Protein AF-A0A7Z9K231-F1 (afdb_monomer_lite)

pLDDT: mean 90.15, std 7.27, range [63.12, 96.19]

Radius of gyration: 15.06 Å; chains: 1; bounding box: 32×28×38 Å

Secondary structure (DSSP, 8-state):
-----PPPTT---PPP-S-----GGGGGG--SSS--IIIIIHHHHHHTT--------S----TTSHHHHHHHHHHH-

Sequence (77 aa):
MLNFYEKAIGRGGIINAGAYWVDRDI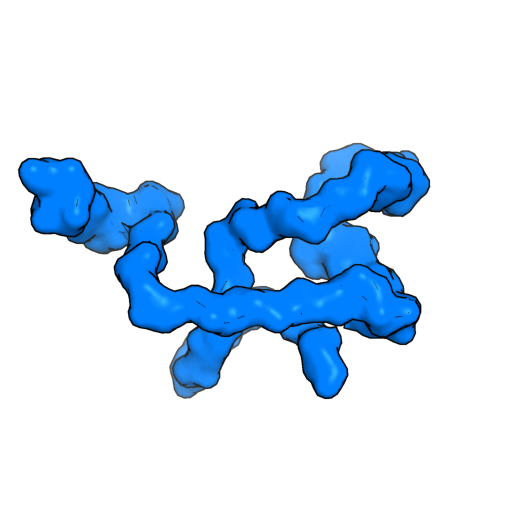VKEITDHPCSLEKDIFPTLTKRRLIRGFVYSGKFIDIGVPEDLVRAQKVLG

Foldseek 3Di:
DDAADDDDPPDDDQDDQVDDDDDPCLVVQPPDPPDDCRPRPVRVCVVVVNDDDDDDPDDGADCVDVVSVVVCVVVVD

Structure (mmCIF, N/CA/C/O backbone):
data_AF-A0A7Z9K231-F1
#
_entry.id   AF-A0A7Z9K231-F1
#
loop_
_atom_site.group_PDB
_atom_site.id
_atom_site.type_symbol
_atom_site.label_atom_id
_atom_site.label_alt_id
_atom_site.label_comp_id
_atom_site.label_asym_id
_atom_site.label_entity_id
_atom_site.label_seq_id
_atom_site.pdbx_PDB_ins_code
_atom_site.Cartn_x
_atom_site.Cartn_y
_atom_site.Cartn_z
_atom_site.occupancy
_atom_site.B_iso_or_equiv
_atom_site.auth_seq_id
_atom_site.auth_comp_id
_atom_site.auth_asym_id
_atom_site.auth_atom_id
_atom_site.pdbx_PDB_model_num
ATOM 1 N N . MET A 1 1 ? -4.904 -16.402 6.655 1.00 65.88 1 MET A N 1
ATOM 2 C CA . MET A 1 1 ? -5.278 -15.002 6.957 1.00 65.88 1 MET A CA 1
ATOM 3 C C . MET A 1 1 ? -4.273 -14.119 6.240 1.00 65.88 1 MET A C 1
ATOM 5 O O . MET A 1 1 ? -3.095 -14.446 6.314 1.00 65.88 1 MET A O 1
ATOM 9 N N . LEU A 1 2 ? -4.713 -13.110 5.479 1.00 81.06 2 LEU A N 1
ATOM 10 C CA . LEU A 1 2 ? -3.784 -12.143 4.876 1.00 81.06 2 LEU A CA 1
ATOM 11 C C . LEU A 1 2 ? -3.126 -11.348 6.005 1.00 81.06 2 LEU A C 1
ATOM 13 O O . LEU A 1 2 ? -3.799 -11.110 6.993 1.00 81.06 2 LEU A O 1
ATOM 17 N N . ASN A 1 3 ? -1.858 -10.974 5.871 1.00 84.25 3 ASN A N 1
ATOM 18 C CA . ASN A 1 3 ? -1.159 -10.057 6.768 1.00 84.25 3 ASN A CA 1
ATOM 19 C C . ASN A 1 3 ? -0.162 -9.245 5.937 1.00 84.25 3 ASN A C 1
ATOM 21 O O . ASN A 1 3 ? 0.355 -9.746 4.937 1.00 84.25 3 ASN A O 1
ATOM 25 N N . PHE A 1 4 ? 0.110 -8.018 6.370 1.00 86.19 4 PHE A N 1
ATOM 26 C CA . PHE A 1 4 ? 1.116 -7.150 5.768 1.00 86.19 4 PHE A CA 1
ATOM 27 C C . PHE A 1 4 ? 2.366 -7.151 6.641 1.00 86.19 4 PHE A C 1
ATOM 29 O O . PHE A 1 4 ? 2.275 -7.126 7.869 1.00 86.19 4 PHE A O 1
ATOM 36 N N . TYR A 1 5 ? 3.524 -7.198 5.995 1.00 83.44 5 TYR A N 1
ATOM 37 C CA . TYR A 1 5 ? 4.827 -7.194 6.643 1.00 83.44 5 TYR A CA 1
ATOM 38 C C . TYR A 1 5 ? 5.751 -6.254 5.877 1.00 83.44 5 TYR A C 1
ATOM 40 O O . TYR A 1 5 ? 5.619 -6.107 4.661 1.00 83.44 5 TYR A O 1
ATOM 48 N N . GLU A 1 6 ? 6.697 -5.650 6.591 1.00 81.38 6 GLU A N 1
ATOM 49 C CA . GLU A 1 6 ? 7.812 -4.942 5.965 1.00 81.38 6 GLU A CA 1
ATOM 50 C C . GLU A 1 6 ? 8.639 -5.893 5.092 1.00 81.38 6 GLU A C 1
ATOM 52 O O . GLU A 1 6 ? 8.643 -7.116 5.284 1.00 81.38 6 GLU A O 1
ATOM 57 N N . LYS A 1 7 ? 9.345 -5.318 4.117 1.00 79.12 7 LYS A N 1
ATOM 58 C CA . LYS A 1 7 ? 10.139 -6.081 3.151 1.00 79.12 7 LYS A CA 1
ATOM 59 C C . LYS A 1 7 ? 11.170 -6.952 3.883 1.00 79.12 7 LYS A C 1
ATOM 61 O O . LYS A 1 7 ? 12.077 -6.442 4.534 1.00 79.12 7 LYS A O 1
ATOM 66 N N . ALA A 1 8 ? 11.049 -8.274 3.754 1.00 74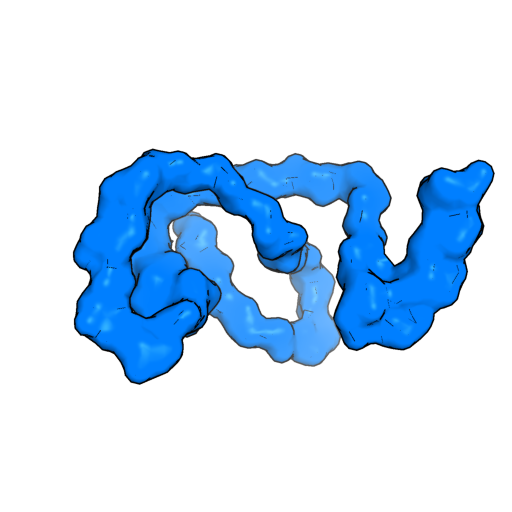.25 8 ALA A N 1
ATOM 67 C CA . ALA A 1 8 ? 11.985 -9.233 4.337 1.00 74.25 8 ALA A CA 1
ATOM 68 C C . ALA A 1 8 ? 13.026 -9.680 3.299 1.00 74.25 8 ALA A C 1
ATOM 70 O O . ALA A 1 8 ? 12.684 -10.030 2.169 1.00 74.25 8 ALA A O 1
ATOM 71 N N . ILE A 1 9 ? 14.302 -9.698 3.684 1.00 73.81 9 ILE A N 1
ATOM 72 C CA . ILE A 1 9 ? 15.394 -10.158 2.817 1.00 73.81 9 ILE A CA 1
ATOM 73 C C . ILE A 1 9 ? 15.392 -11.695 2.770 1.00 73.81 9 ILE A C 1
ATOM 75 O O . ILE A 1 9 ? 15.300 -12.356 3.802 1.00 73.81 9 ILE A O 1
ATOM 79 N N . GLY A 1 10 ? 15.516 -12.272 1.570 1.00 67.75 10 GLY A N 1
ATOM 80 C CA . GLY A 1 10 ? 15.795 -13.703 1.388 1.00 67.75 10 GLY A CA 1
ATOM 81 C C . GLY A 1 10 ? 14.589 -14.649 1.427 1.00 67.75 10 GLY A C 1
ATOM 82 O O . GLY A 1 10 ? 14.781 -15.862 1.401 1.00 67.75 10 GLY A O 1
ATOM 83 N N . ARG A 1 11 ? 13.350 -14.142 1.457 1.00 63.12 11 ARG A N 1
ATOM 84 C CA . ARG A 1 11 ? 12.140 -14.965 1.291 1.00 63.12 11 ARG A CA 1
ATOM 85 C C . ARG A 1 11 ? 11.373 -14.541 0.043 1.00 63.12 11 ARG A C 1
ATOM 87 O O . ARG A 1 11 ? 11.002 -13.380 -0.088 1.00 63.12 11 ARG A O 1
ATOM 94 N N . GLY A 1 12 ? 11.126 -15.490 -0.860 1.00 76.00 12 GLY A N 1
ATOM 95 C CA . GLY A 1 12 ? 10.144 -15.310 -1.929 1.00 76.00 12 GLY A CA 1
ATOM 96 C C . GLY A 1 12 ? 8.737 -15.173 -1.341 1.00 76.00 12 GLY A C 1
ATOM 97 O O . GLY A 1 12 ? 8.448 -15.722 -0.276 1.00 76.00 12 GLY A O 1
ATOM 98 N N . GLY A 1 13 ? 7.860 -14.431 -2.011 1.00 85.25 13 GLY A N 1
ATOM 99 C CA . GLY A 1 13 ? 6.503 -14.209 -1.529 1.00 85.25 13 GLY A CA 1
ATOM 100 C C . GLY A 1 13 ? 5.680 -13.325 -2.454 1.00 85.25 13 GLY A C 1
ATOM 101 O O . GLY A 1 13 ? 6.189 -12.763 -3.422 1.00 85.25 13 GLY A O 1
ATOM 102 N N . ILE A 1 14 ? 4.391 -13.215 -2.135 1.00 89.38 14 ILE A N 1
ATOM 103 C CA . ILE A 1 14 ? 3.494 -12.259 -2.782 1.00 89.38 14 ILE A CA 1
ATOM 104 C C . ILE A 1 14 ? 3.860 -10.872 -2.257 1.00 89.38 14 ILE A C 1
ATOM 106 O O . ILE A 1 14 ? 3.916 -10.664 -1.045 1.00 89.38 14 ILE A O 1
ATOM 110 N N . ILE A 1 15 ? 4.108 -9.939 -3.167 1.00 90.31 15 ILE A N 1
ATOM 111 C CA . ILE A 1 15 ? 4.376 -8.544 -2.828 1.00 90.31 15 ILE A CA 1
ATOM 112 C C . ILE A 1 15 ? 3.092 -7.718 -2.891 1.00 90.31 15 ILE A C 1
ATOM 114 O O . ILE A 1 15 ? 2.171 -8.026 -3.649 1.00 90.31 15 ILE A O 1
ATOM 118 N N . ASN A 1 16 ? 3.037 -6.656 -2.093 1.00 92.19 16 ASN A N 1
ATOM 119 C CA . ASN A 1 16 ? 1.984 -5.661 -2.209 1.00 92.19 16 ASN A CA 1
ATOM 120 C C . ASN A 1 16 ? 2.240 -4.802 -3.457 1.00 92.19 16 ASN A C 1
ATOM 122 O O . ASN A 1 16 ? 3.277 -4.154 -3.551 1.00 92.19 16 ASN A O 1
ATOM 126 N N . ALA A 1 17 ? 1.299 -4.805 -4.400 1.00 93.00 17 ALA A N 1
ATOM 127 C CA . ALA A 1 17 ? 1.430 -4.081 -5.661 1.00 93.00 17 ALA A CA 1
ATOM 128 C C . ALA A 1 17 ? 1.067 -2.586 -5.565 1.00 93.00 17 ALA A C 1
ATOM 130 O O . ALA A 1 17 ? 1.186 -1.877 -6.559 1.00 93.00 17 ALA A O 1
ATOM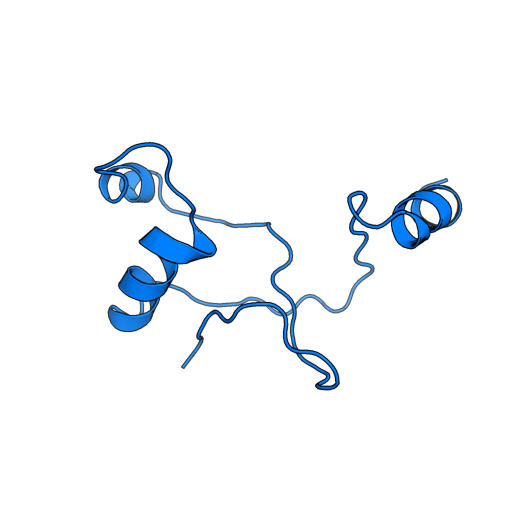 131 N N . GLY A 1 18 ? 0.576 -2.112 -4.413 1.00 93.00 18 GLY A N 1
ATOM 132 C CA . GLY A 1 18 ? 0.178 -0.711 -4.232 1.00 93.00 18 GLY A CA 1
ATOM 133 C C . GLY A 1 18 ? -1.125 -0.318 -4.943 1.00 93.00 18 GLY A C 1
ATOM 134 O O . GLY A 1 18 ? -1.440 0.865 -5.028 1.00 93.00 18 GLY A O 1
ATOM 135 N N . ALA A 1 19 ? -1.889 -1.290 -5.451 1.00 94.00 19 ALA A N 1
ATOM 136 C CA . ALA A 1 19 ? -3.172 -1.076 -6.114 1.00 94.00 19 ALA A CA 1
ATOM 137 C C . ALA A 1 19 ? -4.311 -1.656 -5.272 1.00 94.00 19 ALA A C 1
ATOM 139 O O . ALA A 1 19 ? -4.295 -2.837 -4.917 1.00 94.00 19 ALA A O 1
ATOM 140 N N . TYR A 1 20 ? -5.317 -0.832 -4.979 1.00 94.81 20 TYR A N 1
ATOM 141 C CA . TYR A 1 20 ? -6.397 -1.194 -4.067 1.00 94.81 20 TYR A CA 1
ATOM 142 C C . TYR A 1 20 ? -7.756 -0.783 -4.632 1.00 94.81 20 TYR A C 1
ATOM 144 O O . TYR A 1 20 ? -7.922 0.327 -5.134 1.00 94.81 20 TYR A O 1
ATOM 152 N N . TRP A 1 21 ? -8.745 -1.665 -4.489 1.00 95.88 21 TRP A N 1
ATOM 153 C CA . TRP A 1 21 ? -10.160 -1.316 -4.594 1.00 95.88 21 TRP A CA 1
ATOM 154 C C . TRP A 1 21 ? -10.718 -1.272 -3.179 1.00 95.88 21 TRP A C 1
ATOM 156 O O . TRP A 1 21 ? -10.768 -2.293 -2.493 1.00 95.88 21 TRP A O 1
ATOM 166 N N . VAL A 1 22 ? -11.129 -0.086 -2.742 1.00 94.88 22 VAL A N 1
ATOM 167 C CA . VAL A 1 22 ? -11.627 0.156 -1.386 1.00 94.88 22 VAL A CA 1
ATOM 168 C C . VAL A 1 22 ? -12.970 0.871 -1.423 1.00 94.88 22 VAL A C 1
ATOM 170 O O . VAL A 1 22 ? -13.269 1.601 -2.368 1.00 94.88 22 VAL A O 1
ATOM 173 N N . ASP A 1 23 ? -13.775 0.657 -0.385 1.00 95.19 23 ASP A N 1
ATOM 174 C CA . ASP A 1 23 ? -14.915 1.528 -0.121 1.00 95.19 23 ASP A CA 1
ATOM 175 C C . ASP A 1 23 ? -14.410 2.908 0.321 1.00 95.19 23 ASP A C 1
ATOM 177 O O . ASP A 1 23 ? -13.388 3.008 1.008 1.00 95.19 23 ASP A O 1
ATOM 181 N N . ARG A 1 24 ? -15.123 3.975 -0.061 1.00 96.19 24 ARG A N 1
ATOM 182 C CA . ARG A 1 24 ? -14.759 5.350 0.305 1.00 96.19 24 ARG A CA 1
ATOM 183 C C . ARG A 1 24 ? -14.662 5.523 1.819 1.00 96.19 24 ARG A C 1
ATOM 185 O O . ARG A 1 24 ? -13.831 6.305 2.267 1.00 96.19 24 ARG A O 1
ATOM 192 N N . ASP A 1 25 ? -15.449 4.788 2.596 1.00 95.00 25 ASP A N 1
ATOM 193 C CA . ASP A 1 25 ? -15.469 4.876 4.053 1.00 95.00 25 ASP A CA 1
ATOM 194 C C . ASP A 1 25 ? -14.138 4.518 4.719 1.00 95.00 25 ASP A C 1
ATOM 196 O O . ASP A 1 25 ? -13.940 4.880 5.876 1.00 95.00 25 ASP A O 1
ATOM 200 N N . ILE A 1 26 ? -13.182 3.916 3.998 1.00 94.19 26 ILE A N 1
ATOM 201 C CA . ILE A 1 26 ? -11.823 3.704 4.513 1.00 94.19 26 ILE A CA 1
ATOM 202 C C . ILE A 1 26 ? -11.151 5.009 4.959 1.00 94.19 26 ILE A C 1
ATOM 204 O O . ILE A 1 26 ? -10.342 4.991 5.880 1.00 94.19 26 ILE A O 1
ATOM 208 N N . VAL A 1 27 ? -11.509 6.153 4.362 1.00 94.31 27 VAL A N 1
ATOM 209 C CA . VAL A 1 27 ? -10.950 7.456 4.761 1.00 94.31 27 VAL A CA 1
ATOM 210 C C . VAL A 1 27 ? -11.322 7.834 6.195 1.00 94.31 27 VAL A C 1
ATOM 212 O O . VAL A 1 27 ? -10.599 8.600 6.818 1.00 94.31 27 VAL A O 1
ATOM 215 N N . LYS A 1 28 ? -12.412 7.275 6.742 1.00 94.75 28 LYS A N 1
ATOM 216 C CA . LYS A 1 28 ? -12.831 7.488 8.136 1.00 94.75 28 LYS A CA 1
ATOM 217 C C . LYS A 1 28 ? -11.903 6.798 9.139 1.00 94.75 28 LYS A C 1
ATOM 219 O O . LYS A 1 28 ? -11.918 7.156 10.309 1.00 94.75 28 LYS A O 1
ATOM 224 N N . GLU A 1 29 ? -11.112 5.819 8.698 1.00 94.44 29 GLU A N 1
ATOM 225 C CA . GLU A 1 29 ? -10.099 5.158 9.532 1.00 94.44 29 GLU A CA 1
ATOM 226 C C . GLU A 1 29 ? -8.842 6.035 9.700 1.00 94.44 29 GLU A C 1
ATOM 228 O O . GLU A 1 29 ? -8.005 5.750 10.551 1.00 94.44 29 GLU A O 1
ATOM 233 N N . ILE A 1 30 ? -8.695 7.103 8.904 1.00 95.31 30 ILE A N 1
ATOM 234 C CA . ILE A 1 30 ? -7.564 8.029 8.978 1.00 95.31 30 ILE A CA 1
ATOM 235 C C . ILE A 1 30 ? -7.880 9.112 10.015 1.00 95.31 30 ILE A C 1
ATOM 237 O O . ILE A 1 30 ? -8.557 10.094 9.714 1.00 95.31 30 ILE A O 1
ATOM 241 N N . THR A 1 31 ? -7.388 8.929 11.239 1.00 95.38 31 THR A N 1
ATOM 242 C CA . THR A 1 31 ? -7.594 9.874 12.352 1.00 95.38 31 THR A CA 1
ATOM 243 C C . THR A 1 31 ? -6.429 10.834 12.565 1.00 95.38 31 THR A C 1
ATOM 245 O O . THR A 1 31 ? -6.638 11.930 13.078 1.00 95.38 31 THR A O 1
ATOM 248 N N . ASP A 1 32 ? -5.224 10.444 12.146 1.00 94.81 32 ASP A N 1
ATOM 249 C CA . ASP A 1 32 ? -3.977 11.166 12.401 1.00 94.81 32 ASP A CA 1
ATOM 250 C C . ASP A 1 32 ? -3.183 11.390 11.108 1.00 94.81 32 ASP A C 1
ATOM 252 O O . ASP A 1 32 ? -3.343 10.668 10.118 1.00 94.81 32 ASP A O 1
ATOM 256 N N . HIS A 1 33 ? -2.325 12.416 11.099 1.00 93.69 33 HIS A N 1
ATOM 257 C CA . HIS A 1 33 ? -1.526 12.791 9.932 1.00 93.69 33 HIS A CA 1
ATOM 258 C C . HIS A 1 33 ? -0.052 13.036 10.293 1.00 93.69 33 HIS A C 1
ATOM 260 O O . HIS A 1 33 ? 0.220 13.723 11.280 1.00 93.69 33 HIS A O 1
ATOM 266 N N . PRO A 1 34 ? 0.904 12.556 9.469 1.00 95.06 34 PRO A N 1
ATOM 267 C CA . PRO A 1 34 ? 0.713 11.731 8.266 1.00 95.06 34 PRO A CA 1
ATOM 268 C C . PRO A 1 34 ? 0.235 10.304 8.598 1.00 95.06 34 PRO A C 1
ATOM 270 O O . PRO A 1 34 ? 0.475 9.814 9.694 1.00 95.06 34 PRO A O 1
ATOM 273 N N . CYS A 1 35 ? -0.422 9.642 7.640 1.00 95.12 35 CYS A N 1
ATOM 274 C CA . CYS A 1 35 ? -0.926 8.271 7.784 1.00 95.12 35 CYS A CA 1
ATOM 275 C C . CYS A 1 35 ? -0.435 7.386 6.632 1.00 95.12 35 CYS A C 1
ATOM 277 O O . CYS A 1 35 ? -0.526 7.768 5.463 1.00 95.12 35 CYS A O 1
ATOM 279 N N . SER A 1 36 ? 0.067 6.199 6.963 1.00 93.69 36 SER A N 1
ATOM 280 C CA . SER A 1 36 ? 0.407 5.124 6.034 1.00 93.69 36 SER A CA 1
ATOM 281 C C . SER A 1 36 ? -0.695 4.073 6.032 1.00 93.69 36 SER A C 1
ATOM 283 O O . SER A 1 36 ? -1.077 3.523 7.067 1.00 93.69 36 SER A O 1
ATOM 285 N N . LEU A 1 37 ? -1.157 3.712 4.837 1.00 93.62 37 LEU A N 1
ATOM 286 C CA . LEU A 1 37 ? -2.103 2.613 4.689 1.00 93.62 37 LEU A CA 1
ATOM 287 C C . LEU A 1 37 ? -1.509 1.295 5.199 1.00 93.62 37 LEU A C 1
ATOM 289 O O . LEU A 1 37 ? -2.177 0.565 5.925 1.00 93.62 37 LEU A O 1
ATOM 293 N N . GLU A 1 38 ? -0.252 0.999 4.865 1.00 92.69 38 GLU A N 1
ATOM 294 C CA . GLU A 1 38 ? 0.399 -0.266 5.205 1.00 92.69 38 GLU A CA 1
ATOM 295 C C . GLU A 1 38 ? 0.672 -0.423 6.701 1.00 92.69 38 GLU A C 1
ATOM 297 O O . GLU A 1 38 ? 0.573 -1.537 7.220 1.00 92.69 38 GLU A O 1
ATOM 302 N N . LYS A 1 39 ? 1.037 0.671 7.381 1.00 91.62 39 LYS A N 1
ATOM 303 C CA . LYS A 1 39 ? 1.459 0.645 8.789 1.00 91.62 39 LYS A CA 1
ATOM 304 C C . LYS A 1 39 ? 0.317 0.926 9.754 1.00 91.62 39 LYS A C 1
ATOM 306 O O . LYS A 1 39 ? 0.238 0.257 10.783 1.00 91.62 39 LYS A O 1
ATOM 311 N N . ASP A 1 40 ? -0.583 1.841 9.404 1.00 93.50 40 ASP A N 1
ATOM 312 C CA . ASP A 1 40 ? -1.578 2.357 10.347 1.00 93.50 40 ASP A CA 1
ATOM 313 C C . ASP A 1 40 ? -2.968 1.746 10.104 1.00 93.50 40 ASP A C 1
ATOM 315 O O . ASP A 1 40 ? -3.657 1.352 11.047 1.00 93.50 40 ASP A O 1
ATOM 319 N N . ILE A 1 41 ? -3.373 1.579 8.839 1.00 94.44 41 ILE A N 1
ATOM 320 C CA . ILE A 1 41 ? -4.753 1.191 8.487 1.00 94.44 41 ILE A CA 1
ATOM 321 C C . ILE A 1 41 ? -4.900 -0.319 8.249 1.00 94.44 41 ILE A C 1
ATOM 323 O O . ILE A 1 41 ? -5.737 -0.997 8.858 1.00 94.44 41 ILE A O 1
ATOM 327 N N . PHE A 1 42 ? -4.087 -0.893 7.363 1.00 93.69 42 PHE A N 1
ATOM 328 C CA . PHE A 1 42 ? -4.225 -2.282 6.924 1.00 93.69 42 PHE A CA 1
ATOM 329 C C . PHE A 1 42 ? -4.070 -3.324 8.033 1.00 93.69 42 PHE A C 1
ATOM 331 O O . PHE A 1 42 ? -4.828 -4.302 7.997 1.00 93.69 42 PHE A O 1
ATOM 338 N N . PRO A 1 43 ? -3.187 -3.171 9.041 1.00 91.81 43 PRO A N 1
ATOM 339 C CA . PRO A 1 43 ? -3.119 -4.122 10.147 1.00 91.81 43 PRO A CA 1
ATOM 340 C C . PRO A 1 43 ? -4.447 -4.223 10.911 1.00 91.81 43 PRO A C 1
ATOM 342 O O . PRO A 1 43 ? -4.882 -5.324 11.261 1.00 91.81 43 PRO A O 1
ATOM 345 N N . THR A 1 44 ? -5.137 -3.098 11.112 1.00 91.88 44 THR A N 1
ATOM 346 C CA . THR A 1 44 ? -6.438 -3.038 11.793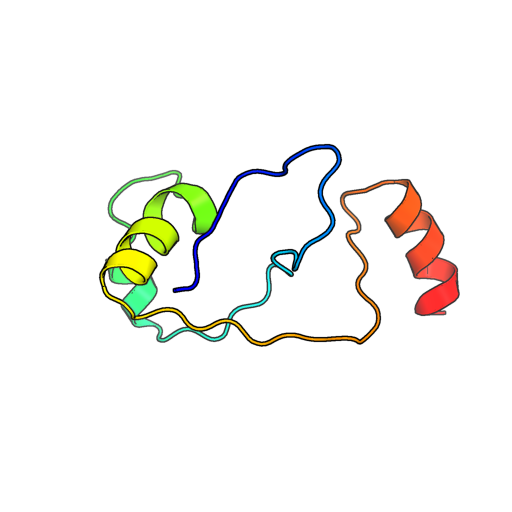 1.00 91.88 44 THR A CA 1
ATOM 347 C C . THR A 1 44 ? -7.538 -3.691 10.961 1.00 91.88 44 THR A C 1
ATOM 349 O O . THR A 1 44 ? -8.259 -4.567 11.451 1.00 91.88 44 THR A O 1
ATOM 352 N N . LEU A 1 45 ? -7.639 -3.342 9.676 1.00 93.50 45 LEU A N 1
ATOM 353 C CA . LEU A 1 45 ? -8.635 -3.932 8.775 1.00 93.50 45 LEU A CA 1
ATOM 354 C C . LEU A 1 45 ? -8.406 -5.435 8.555 1.00 93.50 45 LEU A C 1
ATOM 356 O O . LEU A 1 45 ? -9.359 -6.209 8.448 1.00 93.50 45 LEU A O 1
ATOM 360 N N . THR A 1 46 ? -7.148 -5.871 8.557 1.00 93.00 46 THR A N 1
ATOM 361 C CA . THR A 1 46 ? -6.769 -7.284 8.486 1.00 93.00 46 THR A CA 1
ATOM 362 C C . THR A 1 46 ? -7.255 -8.059 9.710 1.00 93.00 46 THR A C 1
ATOM 364 O O . THR A 1 46 ? -7.893 -9.104 9.558 1.00 93.00 46 THR A O 1
ATOM 367 N N . LYS A 1 47 ? -7.038 -7.530 10.925 1.00 92.12 47 LYS A N 1
ATOM 368 C CA . LYS A 1 47 ? -7.564 -8.119 12.173 1.00 92.12 47 LYS A CA 1
ATOM 369 C C . LYS A 1 47 ? -9.093 -8.232 12.145 1.00 92.12 47 LYS A C 1
ATOM 371 O O . LYS A 1 47 ? -9.636 -9.246 12.576 1.00 92.12 47 LYS A O 1
ATOM 376 N N . ARG A 1 48 ? -9.773 -7.236 11.562 1.00 94.00 48 ARG A N 1
ATOM 377 C CA . ARG A 1 48 ? -11.234 -7.207 11.341 1.00 94.00 48 ARG A CA 1
ATOM 378 C C . ARG A 1 48 ? -11.709 -8.080 10.170 1.00 94.00 48 ARG A C 1
ATOM 380 O O . ARG A 1 48 ? -12.911 -8.182 9.951 1.00 94.00 48 ARG A O 1
ATOM 387 N N . ARG A 1 49 ? -10.797 -8.732 9.434 1.00 93.56 49 ARG A N 1
ATOM 388 C CA . ARG A 1 49 ? -11.077 -9.567 8.246 1.00 93.56 49 ARG A CA 1
ATOM 389 C C . ARG A 1 49 ? -11.769 -8.812 7.102 1.00 93.56 49 ARG A C 1
ATOM 391 O O . ARG A 1 49 ? -12.522 -9.407 6.336 1.00 93.56 49 ARG A O 1
ATOM 398 N N . LEU A 1 50 ? -11.488 -7.517 6.975 1.00 94.06 50 LEU A N 1
ATOM 399 C CA . LEU A 1 50 ? -12.068 -6.643 5.950 1.00 94.06 50 LEU A CA 1
ATOM 400 C C . LEU A 1 50 ? -11.189 -6.498 4.700 1.00 94.06 50 LEU A C 1
ATOM 402 O O . LEU A 1 50 ? -11.642 -5.946 3.704 1.00 94.06 50 LEU A O 1
ATOM 406 N N . ILE A 1 51 ? -9.958 -7.020 4.720 1.00 93.56 51 ILE A N 1
ATOM 407 C CA . ILE A 1 51 ? -9.060 -7.020 3.558 1.00 93.56 51 ILE A CA 1
ATOM 408 C C . ILE A 1 51 ? -8.976 -8.419 2.953 1.00 93.56 51 ILE A C 1
ATOM 410 O O . ILE A 1 51 ? -8.823 -9.423 3.654 1.00 93.56 51 ILE A O 1
ATOM 414 N N . ARG A 1 52 ? -9.014 -8.468 1.621 1.00 93.00 52 ARG A N 1
ATOM 415 C CA . ARG A 1 52 ? -8.651 -9.634 0.814 1.00 93.00 52 ARG A CA 1
ATOM 416 C C . ARG A 1 52 ? -7.555 -9.252 -0.175 1.00 93.00 52 ARG A C 1
ATOM 418 O O . ARG A 1 52 ? -7.495 -8.112 -0.618 1.00 93.00 52 ARG A O 1
ATOM 425 N N . GLY A 1 53 ? -6.701 -10.216 -0.503 1.00 92.62 53 GLY A N 1
ATOM 426 C CA . GLY A 1 53 ? -5.677 -10.066 -1.532 1.00 92.62 53 GLY A CA 1
ATOM 427 C C . GLY A 1 53 ? -6.132 -10.706 -2.839 1.00 92.62 53 GLY A C 1
ATOM 428 O O . GLY A 1 53 ? -6.803 -11.739 -2.819 1.00 92.62 53 GLY A O 1
ATOM 429 N N . PHE A 1 54 ? -5.739 -10.110 -3.959 1.00 92.81 54 PHE A N 1
ATOM 430 C CA . PHE A 1 54 ? -5.857 -10.703 -5.285 1.00 92.81 54 PHE A CA 1
ATOM 431 C C . PHE A 1 54 ? -4.448 -10.940 -5.829 1.00 92.81 54 PHE A C 1
ATOM 433 O O . PHE A 1 54 ? -3.641 -10.012 -5.879 1.00 92.81 54 PHE A O 1
ATOM 440 N N . VAL A 1 55 ? -4.136 -12.184 -6.197 1.00 94.38 55 VAL A N 1
ATOM 441 C CA . VAL A 1 55 ? -2.818 -12.524 -6.744 1.00 94.38 55 VAL A CA 1
ATOM 442 C C . VAL A 1 55 ? -2.831 -12.263 -8.239 1.00 94.38 55 VAL A C 1
ATOM 444 O O . VAL A 1 55 ? -3.540 -12.929 -8.988 1.00 94.38 55 VAL A O 1
ATOM 447 N N . TYR A 1 56 ? -2.014 -11.307 -8.661 1.00 92.88 56 TYR A N 1
ATOM 448 C CA . TYR A 1 56 ? -1.774 -11.020 -10.064 1.00 92.88 56 TYR A CA 1
ATOM 449 C C . TYR A 1 56 ? -0.420 -11.596 -10.482 1.00 92.88 56 TYR A C 1
ATOM 451 O O . TYR A 1 56 ? 0.604 -11.279 -9.884 1.00 92.88 56 TYR A O 1
ATOM 459 N N . SER A 1 57 ? -0.418 -12.451 -11.505 1.00 91.69 57 SER A N 1
ATOM 460 C CA . SER A 1 57 ? 0.783 -13.118 -12.028 1.00 91.69 57 SER A CA 1
ATOM 461 C C . SER A 1 57 ? 1.327 -12.479 -13.310 1.00 91.69 57 SER A C 1
ATOM 463 O O . SER A 1 57 ? 2.151 -13.080 -13.996 1.00 91.69 57 SER A O 1
ATOM 465 N N . GLY A 1 58 ? 0.832 -11.295 -13.680 1.00 90.19 58 GLY A N 1
ATOM 466 C CA . GLY A 1 58 ? 1.355 -10.550 -14.820 1.00 90.19 58 GLY A CA 1
ATOM 467 C C . GLY A 1 58 ? 2.612 -9.755 -14.473 1.00 90.19 58 GLY A C 1
ATOM 468 O O . GLY A 1 58 ? 3.198 -9.888 -13.399 1.00 90.19 58 GLY A O 1
ATOM 469 N N . LYS A 1 59 ? 3.043 -8.906 -15.408 1.00 90.12 59 LYS A N 1
ATOM 470 C CA . LYS A 1 59 ? 4.236 -8.077 -15.215 1.00 90.12 59 LYS A CA 1
ATOM 471 C C . LYS A 1 59 ? 3.985 -7.038 -14.117 1.00 90.12 59 LYS A C 1
ATOM 473 O O . LYS A 1 59 ? 2.979 -6.335 -14.153 1.00 90.12 59 LYS A O 1
ATOM 478 N N . PHE A 1 60 ? 4.932 -6.923 -13.193 1.00 91.38 60 PHE A N 1
ATOM 479 C CA . PHE A 1 60 ? 4.994 -5.878 -12.174 1.00 91.38 60 PHE A CA 1
ATOM 480 C C . PHE A 1 60 ? 6.263 -5.044 -12.385 1.00 91.38 60 PHE A C 1
ATOM 482 O O . PHE A 1 60 ? 7.299 -5.604 -12.761 1.00 91.38 60 PHE A O 1
ATOM 489 N N . ILE A 1 61 ? 6.166 -3.728 -12.197 1.00 92.50 61 ILE A N 1
ATOM 490 C CA . ILE A 1 61 ? 7.254 -2.750 -12.326 1.00 92.50 61 ILE A CA 1
ATOM 491 C C . ILE A 1 61 ? 7.133 -1.793 -11.140 1.00 92.50 61 ILE A C 1
ATOM 493 O O . ILE A 1 61 ? 6.097 -1.144 -10.996 1.00 92.50 61 ILE A O 1
ATOM 497 N N . ASP A 1 62 ? 8.185 -1.682 -10.334 1.00 92.50 62 ASP A N 1
ATOM 498 C CA . ASP A 1 62 ? 8.310 -0.648 -9.305 1.00 92.50 62 ASP A CA 1
ATOM 499 C C . ASP A 1 62 ? 9.307 0.421 -9.769 1.00 92.50 62 ASP A C 1
ATOM 501 O O . ASP A 1 62 ? 10.518 0.233 -9.705 1.00 92.50 62 ASP A O 1
ATOM 505 N N . ILE A 1 63 ? 8.807 1.564 -10.243 1.00 92.88 63 ILE A N 1
ATOM 506 C CA . ILE A 1 63 ? 9.663 2.659 -10.731 1.00 92.88 63 ILE A CA 1
ATOM 507 C C . ILE A 1 63 ? 10.485 3.338 -9.623 1.00 92.88 63 ILE A C 1
ATOM 509 O O . ILE A 1 63 ? 11.390 4.110 -9.938 1.00 92.88 63 ILE A O 1
ATOM 513 N N . GLY A 1 64 ? 10.195 3.063 -8.345 1.00 90.75 64 GLY A N 1
ATOM 514 C CA . GLY A 1 64 ? 11.037 3.475 -7.223 1.00 90.75 64 GLY A CA 1
ATOM 515 C C . GLY A 1 64 ? 12.339 2.672 -7.121 1.00 90.75 64 GLY A C 1
ATOM 516 O O . GLY A 1 64 ? 13.272 3.102 -6.444 1.00 90.75 64 GLY A O 1
ATOM 517 N N . VAL A 1 65 ? 12.428 1.531 -7.812 1.00 92.12 65 VAL A N 1
ATOM 518 C CA . VAL A 1 65 ? 13.637 0.711 -7.929 1.00 92.12 65 VAL A CA 1
ATOM 519 C C . VAL A 1 65 ? 14.349 1.063 -9.247 1.00 92.12 65 VAL A C 1
ATOM 521 O O . VAL A 1 65 ? 13.770 0.856 -10.319 1.00 92.12 65 VAL A O 1
ATOM 524 N N . PRO A 1 66 ? 15.596 1.580 -9.219 1.00 94.38 66 PRO A N 1
ATOM 525 C CA . PRO A 1 66 ? 16.299 2.036 -10.423 1.00 94.38 66 PRO A CA 1
ATOM 526 C C . PRO A 1 66 ? 16.373 0.992 -11.545 1.00 94.38 66 PRO A C 1
ATOM 528 O O . PRO A 1 66 ? 16.207 1.318 -12.722 1.00 94.38 66 PRO A O 1
ATOM 531 N N . GLU A 1 67 ? 16.578 -0.276 -11.195 1.00 94.00 67 GLU A N 1
ATOM 532 C CA . GLU A 1 67 ? 16.658 -1.381 -12.151 1.00 94.00 67 GLU A CA 1
ATOM 533 C C . GLU A 1 67 ? 15.315 -1.634 -12.853 1.00 94.00 67 GLU A C 1
ATOM 535 O O . GLU A 1 67 ? 15.272 -1.909 -14.057 1.00 94.00 67 GLU A O 1
ATOM 540 N N . ASP A 1 68 ? 14.210 -1.503 -12.120 1.00 94.38 68 ASP A N 1
ATOM 541 C CA . ASP A 1 68 ? 12.861 -1.667 -12.657 1.00 94.38 68 ASP A CA 1
ATOM 542 C C . ASP A 1 68 ? 12.446 -0.481 -13.526 1.00 94.38 68 ASP A C 1
ATOM 544 O O . ASP A 1 68 ? 11.784 -0.681 -14.547 1.00 94.38 68 ASP A O 1
ATOM 548 N N . LEU A 1 69 ? 12.899 0.731 -13.197 1.00 94.25 69 LEU A N 1
ATOM 549 C CA . LEU A 1 69 ? 12.707 1.907 -14.043 1.00 94.25 69 LEU A CA 1
ATOM 550 C C . LEU A 1 69 ? 13.358 1.722 -15.425 1.00 94.25 69 LEU A C 1
ATOM 552 O O . LEU A 1 69 ? 12.721 1.976 -16.448 1.00 94.25 69 LEU A O 1
ATOM 556 N N . VAL A 1 70 ? 14.595 1.214 -15.480 1.00 94.19 70 VAL A N 1
ATOM 557 C CA . VAL A 1 70 ? 15.265 0.883 -16.754 1.00 94.19 70 VAL A CA 1
ATOM 558 C C . VAL 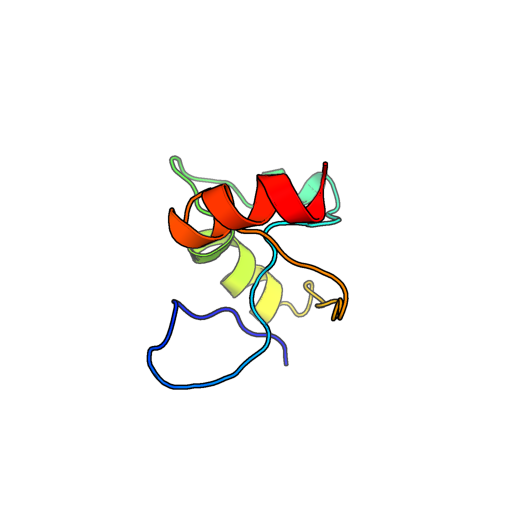A 1 70 ? 14.515 -0.230 -17.492 1.00 94.19 70 VAL A C 1
ATOM 560 O O . VAL A 1 70 ? 14.333 -0.176 -18.711 1.00 94.19 70 VAL A O 1
ATOM 563 N N . ARG A 1 71 ? 14.042 -1.248 -16.763 1.00 94.56 71 ARG A N 1
ATOM 564 C CA . ARG A 1 71 ? 13.264 -2.359 -17.328 1.00 94.56 71 ARG A CA 1
ATOM 565 C C . ARG A 1 71 ? 11.936 -1.893 -17.931 1.00 94.56 71 ARG A C 1
ATOM 567 O O . ARG A 1 71 ? 11.535 -2.436 -18.962 1.00 94.56 71 ARG A O 1
ATOM 574 N N . ALA A 1 72 ? 11.281 -0.891 -17.343 1.00 94.19 72 ALA A N 1
ATOM 575 C CA . ALA A 1 72 ? 9.996 -0.360 -17.796 1.00 94.19 72 ALA A CA 1
ATOM 576 C C . ALA A 1 72 ? 10.024 0.072 -19.271 1.00 94.19 72 ALA A C 1
ATOM 578 O O . ALA A 1 72 ? 9.104 -0.256 -20.017 1.00 94.19 72 ALA A O 1
ATOM 579 N N . GLN A 1 73 ? 11.116 0.704 -19.717 1.00 91.12 73 GLN A N 1
ATOM 580 C CA . GLN A 1 73 ? 11.286 1.169 -21.101 1.00 91.12 73 GLN A CA 1
ATOM 581 C C . GLN A 1 73 ? 11.210 0.037 -22.136 1.00 91.12 73 GLN A C 1
ATOM 583 O O . GLN A 1 73 ? 10.736 0.249 -23.243 1.00 91.12 73 GLN A O 1
ATOM 588 N N . LYS A 1 74 ? 11.650 -1.175 -21.777 1.00 90.75 74 LYS A N 1
ATOM 589 C CA . LYS A 1 74 ? 11.611 -2.358 -22.658 1.00 90.75 74 LYS A CA 1
ATOM 590 C C . LYS A 1 74 ? 10.284 -3.108 -22.601 1.00 90.75 74 LYS A C 1
ATOM 592 O O . LYS A 1 74 ? 10.002 -3.937 -23.456 1.00 90.75 74 LYS A O 1
ATOM 597 N N . VAL A 1 75 ? 9.545 -2.934 -21.508 1.00 89.06 75 VAL A N 1
ATOM 598 C CA . VAL A 1 75 ? 8.328 -3.697 -21.212 1.00 89.06 75 VAL A CA 1
ATOM 599 C C . VAL A 1 75 ? 7.070 -2.951 -21.659 1.00 89.06 75 VAL A C 1
ATOM 601 O O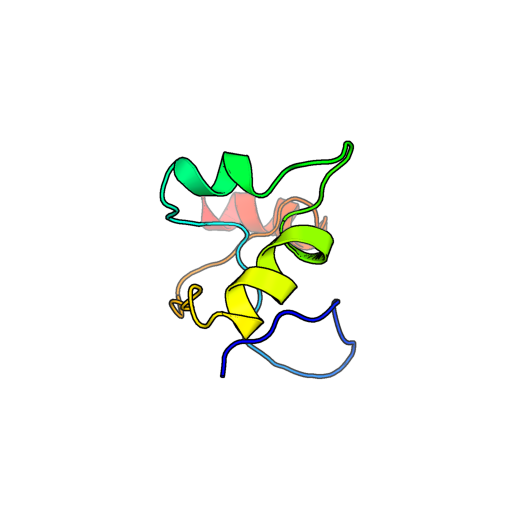 . VAL A 1 75 ? 6.066 -3.612 -21.930 1.00 89.06 75 VAL A O 1
ATOM 604 N N . LEU A 1 76 ? 7.129 -1.616 -21.692 1.00 86.19 76 LEU A N 1
ATOM 605 C CA . LEU A 1 76 ? 6.029 -0.712 -22.040 1.00 86.19 76 LEU A CA 1
ATOM 606 C C . LEU A 1 76 ? 6.215 0.009 -23.385 1.00 86.19 76 LEU A C 1
ATOM 608 O O . LEU A 1 76 ? 5.240 0.563 -23.887 1.00 86.19 76 LEU A O 1
ATOM 612 N N . GLY A 1 77 ? 7.441 0.050 -23.915 1.00 71.31 77 GLY A N 1
ATOM 613 C CA . GLY A 1 77 ? 7.728 0.499 -25.282 1.00 71.31 77 GLY A CA 1
ATOM 614 C C . GLY A 1 77 ? 7.485 -0.614 -26.286 1.00 71.31 77 GLY A C 1
ATOM 615 O O . GLY A 1 77 ? 7.070 -0.278 -27.414 1.00 71.31 77 GLY A O 1
#